Protein AF-A0A502DSA8-F1 (afdb_monomer_lite)

pLDDT: mean 91.56, std 7.79, range [57.94, 98.31]

InterPro domains:
  IPR003870 Domain of unknown function DUF222 [PF02720] (37-100)

Structure (mmCIF, N/CA/C/O backbone):
data_AF-A0A502DSA8-F1
#
_entry.id   AF-A0A502DSA8-F1
#
loop_
_atom_site.group_PDB
_atom_site.id
_atom_site.type_symbol
_atom_site.label_atom_id
_atom_site.label_alt_id
_atom_site.label_comp_id
_atom_site.label_asym_id
_atom_site.label_entity_id
_atom_site.label_seq_id
_atom_site.pdbx_PDB_ins_code
_atom_site.Cartn_x
_atom_site.Cartn_y
_atom_site.Cartn_z
_atom_site.occupancy
_atom_site.B_iso_or_equiv
_atom_site.auth_seq_id
_atom_site.auth_comp_id
_atom_site.auth_asym_id
_atom_site.auth_atom_id
_atom_site.pdbx_PDB_model_num
ATOM 1 N N . MET A 1 1 ? 0.201 -19.170 -3.352 1.00 57.94 1 MET A N 1
ATOM 2 C CA . MET A 1 1 ? -1.107 -18.479 -3.248 1.00 57.94 1 MET A CA 1
ATOM 3 C C . MET A 1 1 ? -1.656 -18.350 -4.657 1.00 57.94 1 MET A C 1
ATOM 5 O O . MET A 1 1 ? -0.894 -17.903 -5.502 1.00 57.94 1 MET A O 1
ATOM 9 N N . SER A 1 2 ? -2.891 -18.783 -4.939 1.00 78.62 2 SER A N 1
ATOM 10 C CA . SER A 1 2 ? -3.471 -18.581 -6.279 1.00 78.62 2 SER A CA 1
ATOM 11 C C . SER A 1 2 ? -3.614 -17.081 -6.553 1.00 78.62 2 SER A C 1
ATOM 13 O O . SER A 1 2 ? -4.051 -16.351 -5.657 1.00 78.62 2 SER A O 1
ATOM 15 N N . SER A 1 3 ? -3.231 -16.627 -7.749 1.00 81.81 3 SER A N 1
ATOM 16 C CA . SER A 1 3 ? -3.332 -15.224 -8.178 1.00 81.81 3 SER A CA 1
ATOM 17 C C . SER A 1 3 ? -4.743 -14.665 -7.974 1.00 81.81 3 SER A C 1
ATOM 19 O O . SER A 1 3 ? -4.893 -13.534 -7.519 1.00 81.81 3 SER A O 1
ATOM 21 N N . ASP A 1 4 ? -5.767 -15.497 -8.170 1.00 89.94 4 ASP A N 1
ATOM 22 C CA . ASP A 1 4 ? -7.175 -15.120 -8.011 1.00 89.94 4 ASP A CA 1
ATOM 23 C C . ASP A 1 4 ? -7.514 -14.719 -6.573 1.00 89.94 4 ASP A C 1
ATOM 25 O O . ASP A 1 4 ? -8.238 -13.753 -6.343 1.00 89.94 4 ASP A O 1
ATOM 29 N N . ARG A 1 5 ? -6.930 -15.404 -5.579 1.00 93.88 5 ARG A N 1
ATOM 30 C CA . ARG A 1 5 ? -7.145 -15.075 -4.162 1.00 93.88 5 ARG A CA 1
ATOM 31 C C . ARG A 1 5 ? -6.536 -13.720 -3.804 1.00 93.88 5 ARG A C 1
ATOM 33 O O . ARG A 1 5 ? -7.105 -13.004 -2.985 1.00 93.88 5 ARG A O 1
ATOM 40 N N . VAL A 1 6 ? -5.383 -13.377 -4.385 1.00 89.50 6 VAL A N 1
ATOM 41 C CA . VAL A 1 6 ? -4.735 -12.076 -4.150 1.00 89.50 6 VAL A CA 1
ATOM 42 C C . VAL A 1 6 ? -5.580 -10.959 -4.757 1.00 89.50 6 VAL A C 1
ATOM 44 O O . VAL A 1 6 ? -5.888 -9.995 -4.061 1.00 89.50 6 VAL A O 1
ATOM 47 N N . THR A 1 7 ? -6.019 -11.114 -6.007 1.00 92.50 7 THR A N 1
ATOM 48 C CA . THR A 1 7 ? -6.873 -10.125 -6.680 1.00 92.50 7 THR A CA 1
ATOM 49 C C . THR A 1 7 ? -8.208 -9.936 -5.960 1.00 92.50 7 THR A C 1
ATOM 51 O O . THR A 1 7 ? -8.616 -8.800 -5.732 1.00 92.50 7 THR A O 1
ATOM 54 N N . ALA A 1 8 ? -8.858 -11.022 -5.527 1.00 95.6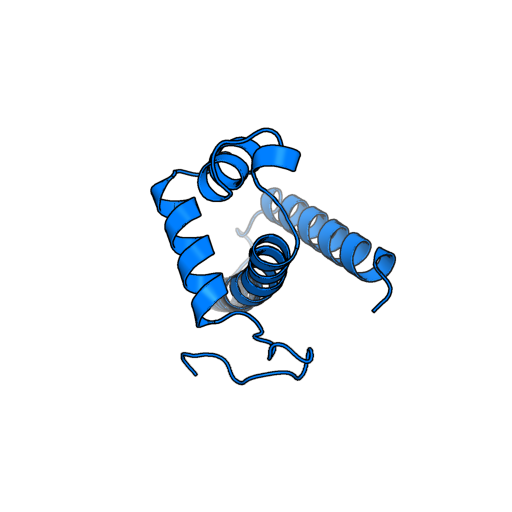9 8 ALA A N 1
ATOM 55 C CA . ALA A 1 8 ? -10.104 -10.946 -4.766 1.00 95.69 8 ALA A CA 1
ATOM 56 C C . ALA A 1 8 ? -9.929 -10.213 -3.424 1.00 95.69 8 ALA A C 1
ATOM 58 O O . ALA A 1 8 ? -10.763 -9.386 -3.062 1.00 95.69 8 ALA A O 1
ATOM 59 N N . ALA A 1 9 ? -8.829 -10.463 -2.705 1.00 94.25 9 ALA A N 1
ATOM 60 C CA . ALA A 1 9 ? -8.540 -9.768 -1.451 1.00 94.25 9 ALA A CA 1
ATOM 61 C C . ALA A 1 9 ? -8.305 -8.261 -1.657 1.00 94.25 9 ALA A C 1
ATOM 63 O O . ALA A 1 9 ? -8.788 -7.455 -0.865 1.00 94.25 9 ALA A O 1
ATOM 64 N N . VAL A 1 10 ? -7.608 -7.870 -2.731 1.00 93.25 10 VAL A N 1
ATOM 65 C CA . VAL A 1 10 ? -7.426 -6.451 -3.087 1.00 93.25 10 VAL A CA 1
ATOM 66 C C . VAL A 1 10 ? -8.763 -5.803 -3.451 1.00 93.25 10 VAL A C 1
ATOM 68 O O . VAL A 1 10 ? -9.040 -4.697 -2.998 1.00 93.25 10 VAL A O 1
ATOM 71 N N . ALA A 1 11 ? -9.616 -6.489 -4.215 1.00 96.06 11 ALA A N 1
ATOM 72 C CA . ALA A 1 11 ? -10.940 -5.977 -4.563 1.00 96.06 11 ALA A CA 1
ATOM 73 C C . ALA A 1 11 ? -11.821 -5.762 -3.319 1.00 96.06 11 ALA A C 1
ATOM 75 O O . ALA A 1 11 ? -12.438 -4.708 -3.185 1.00 96.06 11 ALA A O 1
ATOM 76 N N . ALA A 1 12 ? -11.824 -6.716 -2.383 1.00 96.38 12 ALA A N 1
ATOM 77 C CA . ALA A 1 12 ? -12.544 -6.587 -1.117 1.00 96.38 12 ALA A CA 1
ATOM 78 C C . ALA A 1 12 ? -12.026 -5.410 -0.274 1.00 96.38 12 ALA A C 1
ATOM 80 O O . ALA A 1 12 ? -12.818 -4.665 0.293 1.00 96.38 12 ALA A O 1
ATOM 81 N N . TYR A 1 13 ? -10.705 -5.205 -0.237 1.00 94.69 13 TYR A N 1
ATOM 82 C CA . TYR A 1 13 ? -10.100 -4.060 0.442 1.00 94.69 13 TYR A CA 1
ATOM 83 C C . TYR A 1 13 ? -10.559 -2.719 -0.150 1.00 94.69 13 TYR A C 1
ATOM 85 O O . TYR A 1 13 ? -10.953 -1.822 0.589 1.00 94.69 13 TYR A O 1
ATOM 93 N N . VAL A 1 14 ? -10.549 -2.592 -1.481 1.00 95.81 14 VAL A N 1
ATOM 94 C CA . VAL A 1 14 ? -11.012 -1.378 -2.176 1.00 95.81 14 VAL A CA 1
ATOM 95 C C . VAL A 1 14 ? -12.495 -1.118 -1.908 1.00 95.81 14 VAL A C 1
ATOM 97 O O . VAL A 1 14 ? -12.869 0.025 -1.661 1.00 95.81 14 VAL A O 1
ATOM 100 N N . ALA A 1 15 ? -13.328 -2.162 -1.916 1.00 97.62 15 ALA A N 1
ATOM 101 C CA . ALA A 1 15 ? -14.752 -2.039 -1.618 1.00 97.62 15 ALA A CA 1
ATOM 102 C C . ALA A 1 15 ? -15.000 -1.559 -0.179 1.00 97.62 15 ALA A C 1
ATOM 104 O O . ALA A 1 15 ? -15.752 -0.611 0.016 1.00 97.62 15 ALA A O 1
ATOM 105 N N . ALA A 1 16 ? -14.315 -2.145 0.808 1.00 96.25 16 ALA A N 1
ATOM 106 C CA . ALA A 1 16 ? -14.431 -1.729 2.205 1.00 96.25 16 ALA A CA 1
ATOM 107 C C . ALA A 1 16 ? -13.953 -0.282 2.424 1.00 96.25 16 ALA A C 1
ATOM 109 O O . ALA A 1 16 ? -14.572 0.470 3.168 1.00 96.25 16 ALA A O 1
ATOM 110 N N . ALA A 1 17 ? -12.874 0.138 1.753 1.00 95.25 17 ALA A N 1
ATOM 111 C CA . ALA A 1 17 ? -12.403 1.521 1.822 1.00 95.25 17 ALA A CA 1
ATOM 112 C C . ALA A 1 17 ? -13.415 2.514 1.222 1.00 95.25 17 ALA A C 1
ATOM 114 O O . ALA A 1 17 ? -13.588 3.604 1.762 1.00 95.25 17 ALA A O 1
ATOM 115 N N . ALA A 1 18 ? -14.086 2.139 0.128 1.00 97.38 18 ALA A N 1
ATOM 116 C CA . ALA A 1 18 ? -15.146 2.947 -0.467 1.00 97.38 18 ALA A CA 1
ATOM 117 C C . ALA A 1 18 ? -16.380 3.032 0.444 1.00 97.38 18 ALA A C 1
ATOM 119 O O . ALA A 1 18 ? -16.927 4.113 0.609 1.00 97.38 18 ALA A O 1
ATOM 120 N N . GLU A 1 19 ? -16.782 1.925 1.073 1.00 96.75 19 GLU A N 1
ATOM 121 C CA . GLU A 1 19 ? -17.872 1.913 2.056 1.00 96.75 19 GLU A CA 1
ATOM 122 C C . GLU A 1 19 ? -17.566 2.840 3.240 1.00 96.75 19 GLU A C 1
ATOM 124 O O . GLU A 1 19 ? -18.376 3.702 3.565 1.00 96.75 19 GLU A O 1
ATOM 129 N N . LEU A 1 20 ? -16.371 2.731 3.831 1.00 94.81 20 LEU A N 1
ATOM 130 C CA . LEU A 1 20 ? -15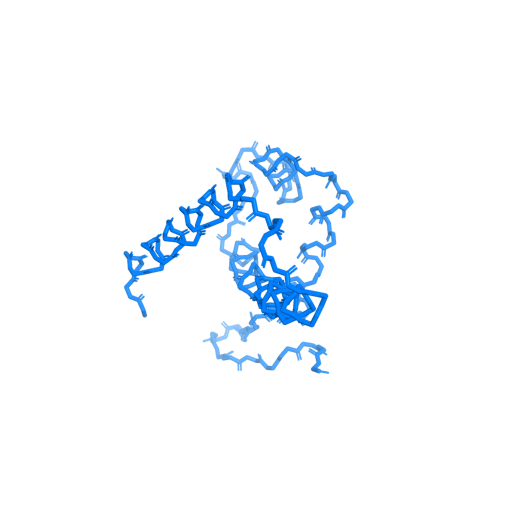.947 3.585 4.946 1.00 94.81 20 LEU A CA 1
ATOM 131 C C . LEU A 1 20 ? -15.951 5.081 4.599 1.00 94.81 20 LEU A C 1
ATOM 133 O O . LEU A 1 20 ? -16.187 5.897 5.484 1.00 94.81 20 LEU A O 1
ATOM 137 N N . ALA A 1 21 ? -15.699 5.448 3.339 1.00 94.81 21 ALA A N 1
ATOM 138 C CA . ALA A 1 21 ? -15.701 6.843 2.899 1.00 94.81 21 ALA A CA 1
ATOM 139 C C . ALA A 1 21 ? -17.105 7.481 2.881 1.00 94.81 21 ALA A C 1
ATOM 141 O O . ALA A 1 21 ? -17.206 8.705 2.927 1.00 94.81 21 ALA A O 1
ATOM 142 N N . GLU A 1 22 ? -18.165 6.670 2.832 1.00 96.50 22 GLU A N 1
ATOM 143 C CA . GLU A 1 22 ? -19.564 7.123 2.814 1.00 96.50 22 GLU A CA 1
ATOM 144 C C . GLU A 1 22 ? -20.218 7.112 4.210 1.00 96.50 22 GLU A C 1
ATOM 146 O O . GLU A 1 22 ? -21.345 7.583 4.376 1.00 96.50 22 GLU A O 1
ATOM 151 N N . LEU A 1 23 ? -19.539 6.562 5.223 1.00 94.81 23 LEU A N 1
ATOM 152 C CA . LEU A 1 23 ? -20.062 6.442 6.584 1.00 94.81 23 LEU A CA 1
ATOM 153 C C . LEU A 1 23 ? -19.708 7.664 7.440 1.00 94.81 23 LEU A C 1
ATOM 155 O O . LEU A 1 23 ? -18.595 8.186 7.395 1.00 94.81 23 LEU A O 1
ATOM 159 N N . ASP A 1 24 ? -20.657 8.090 8.275 1.00 93.00 24 ASP A N 1
ATOM 160 C CA . ASP A 1 24 ? -20.446 9.151 9.258 1.00 93.00 24 ASP A CA 1
ATOM 161 C C . ASP A 1 24 ? -19.904 8.598 10.584 1.00 93.00 24 ASP A C 1
ATOM 163 O O . ASP A 1 24 ? -20.233 7.488 11.008 1.00 93.00 24 ASP A O 1
ATOM 167 N N . CYS A 1 25 ? -19.087 9.403 11.263 1.00 93.31 25 CYS A N 1
ATOM 168 C CA . CYS A 1 25 ? -18.482 9.049 12.545 1.00 93.31 25 CYS A CA 1
ATOM 169 C C . CYS A 1 25 ? -19.153 9.736 13.752 1.00 93.31 25 CYS A C 1
ATOM 171 O O . CYS A 1 25 ? -18.648 9.640 14.869 1.00 93.31 25 CYS A O 1
ATOM 173 N N . GLY A 1 26 ? -20.280 10.430 13.563 1.00 94.12 26 GLY A N 1
ATOM 174 C CA . GLY A 1 26 ? -20.918 11.270 14.579 1.00 94.12 26 GLY A CA 1
ATOM 175 C C . GLY A 1 26 ? -21.494 10.521 15.784 1.00 94.12 26 GLY A C 1
ATOM 176 O O . GLY A 1 26 ? -21.750 11.139 16.815 1.00 94.12 26 GLY A O 1
ATOM 177 N N . ALA A 1 27 ? -21.677 9.202 15.685 1.00 94.88 27 ALA A N 1
ATOM 178 C CA . ALA A 1 27 ? -22.150 8.365 16.789 1.00 94.88 27 ALA A CA 1
ATOM 179 C C . ALA A 1 27 ? -21.026 7.861 17.716 1.00 94.88 27 ALA A C 1
ATOM 181 O O . ALA A 1 27 ? -21.329 7.309 18.772 1.00 94.88 27 ALA A O 1
ATOM 182 N N . PHE A 1 28 ? -19.753 8.032 17.341 1.00 97.12 28 PHE A N 1
ATOM 183 C CA . PHE A 1 28 ? -18.626 7.517 18.117 1.00 97.12 28 PHE A CA 1
ATOM 184 C C . PHE A 1 28 ? -18.190 8.477 19.225 1.00 97.12 28 PHE A C 1
ATOM 186 O O . PHE A 1 28 ? -18.115 9.696 19.061 1.00 97.12 28 PHE A O 1
ATOM 193 N N . THR A 1 29 ? -17.822 7.903 20.363 1.00 98.25 29 THR A N 1
ATOM 194 C CA . THR A 1 29 ? -17.090 8.587 21.429 1.00 98.25 29 THR A CA 1
ATOM 195 C C . THR A 1 29 ? -15.639 8.852 21.022 1.00 98.25 29 THR A C 1
ATOM 197 O O . THR A 1 29 ? -15.079 8.195 20.148 1.00 98.25 29 THR A O 1
ATOM 200 N N . HIS A 1 30 ? -14.969 9.778 21.713 1.00 98.19 30 HIS A N 1
ATOM 201 C CA . HIS A 1 30 ? -13.550 10.064 21.468 1.00 98.19 30 HIS A CA 1
ATOM 202 C C . HIS A 1 30 ? -12.645 8.827 21.618 1.00 98.19 30 HIS A C 1
ATOM 204 O O . HIS A 1 30 ? -11.688 8.687 20.862 1.00 98.19 30 HIS A O 1
ATOM 210 N N . SER A 1 31 ? -12.934 7.929 22.566 1.00 98.19 31 SER A N 1
ATOM 211 C CA . SER A 1 31 ? -12.184 6.677 22.727 1.00 98.19 31 SER A CA 1
ATOM 212 C C . SER A 1 31 ? -12.386 5.735 21.545 1.00 98.19 31 SER A C 1
ATOM 214 O O . SER A 1 31 ? -11.408 5.215 21.020 1.00 98.19 31 SER A O 1
ATOM 216 N N . GLU A 1 32 ? -13.622 5.576 21.072 1.00 97.75 32 GLU A N 1
ATOM 217 C CA . GLU A 1 32 ? -13.908 4.728 19.909 1.00 97.75 32 GLU A CA 1
ATOM 218 C C . GLU A 1 32 ? -13.278 5.305 18.635 1.00 97.75 32 GLU A C 1
ATOM 220 O O . GLU A 1 32 ? -12.729 4.560 17.830 1.00 97.75 32 GLU A O 1
ATOM 225 N N . LEU A 1 33 ? -13.252 6.634 18.475 1.00 97.56 33 LEU A N 1
ATOM 226 C CA . LEU A 1 33 ? -12.540 7.283 17.369 1.00 97.56 33 LEU A CA 1
ATOM 227 C C . LEU A 1 33 ? -11.034 6.977 17.388 1.00 97.56 33 LEU A C 1
ATOM 229 O O . LEU A 1 33 ? -10.440 6.741 16.337 1.00 97.56 33 LEU A O 1
ATOM 233 N N . LEU A 1 34 ? -10.407 6.957 18.568 1.00 98.31 34 LEU A N 1
ATOM 234 C CA . LEU A 1 34 ? -8.995 6.587 18.698 1.00 98.31 34 LEU A CA 1
ATOM 235 C C . LEU A 1 34 ? -8.758 5.107 18.372 1.00 98.31 34 LEU A C 1
ATOM 237 O O . LEU A 1 34 ? -7.758 4.780 17.732 1.00 98.31 34 LEU A O 1
ATOM 241 N N . GLU A 1 35 ? -9.672 4.217 18.759 1.00 97.69 35 GLU A N 1
ATOM 242 C CA . GLU A 1 35 ? -9.609 2.797 18.396 1.00 97.69 35 GLU A CA 1
ATOM 243 C C . GLU A 1 35 ? -9.754 2.589 16.882 1.00 97.69 35 GLU A C 1
ATOM 245 O O . GLU A 1 35 ? -8.968 1.849 16.283 1.00 97.69 35 GLU A O 1
ATOM 250 N N . LEU A 1 36 ? -10.692 3.297 16.242 1.00 95.88 36 LEU A N 1
ATOM 251 C CA . LEU A 1 36 ? -10.869 3.285 14.789 1.00 95.88 36 LEU A CA 1
ATOM 252 C C . LEU A 1 36 ? -9.612 3.778 14.064 1.00 95.88 36 LEU A C 1
ATOM 254 O O . LEU A 1 36 ? -9.147 3.123 13.129 1.00 95.88 36 LEU A O 1
ATOM 258 N N . LEU A 1 37 ? -9.014 4.885 14.516 1.00 96.50 37 LEU A N 1
ATOM 259 C CA . LEU A 1 37 ? -7.750 5.383 13.968 1.00 96.50 37 LEU A CA 1
ATOM 260 C C . LEU A 1 37 ?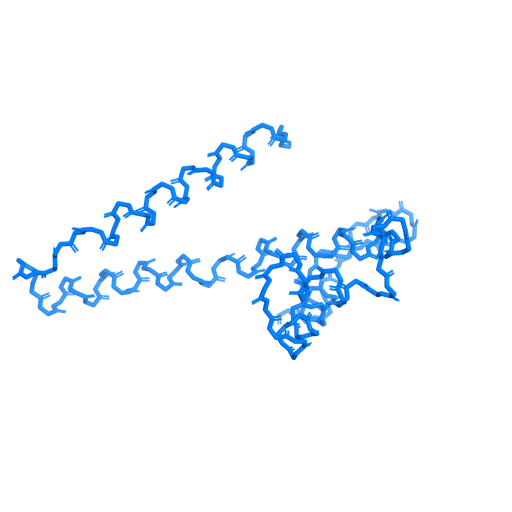 -6.622 4.359 14.125 1.00 96.50 37 LEU A C 1
ATOM 262 O O . LEU A 1 37 ? -5.889 4.112 13.171 1.00 96.50 37 LEU A O 1
ATOM 266 N N . GLY A 1 38 ? -6.510 3.712 15.287 1.00 97.44 38 GLY A N 1
ATOM 267 C CA . GLY A 1 38 ? -5.522 2.655 15.509 1.00 97.44 38 GLY A CA 1
ATOM 268 C C . GLY A 1 38 ? -5.689 1.474 14.548 1.00 97.44 38 GLY A C 1
ATOM 269 O O . GLY A 1 38 ? -4.703 0.963 14.010 1.00 97.44 38 GLY A O 1
ATOM 270 N N . ALA A 1 39 ? -6.931 1.063 14.281 1.00 95.25 39 ALA A N 1
ATOM 271 C CA . ALA A 1 39 ? -7.227 0.003 13.322 1.00 95.25 39 ALA A CA 1
ATOM 272 C C . ALA A 1 39 ? -6.867 0.405 11.879 1.00 95.25 39 ALA A C 1
ATOM 274 O O . ALA A 1 39 ? -6.261 -0.389 11.151 1.00 95.25 39 ALA A O 1
ATOM 275 N N . LEU A 1 40 ? -7.184 1.638 11.473 1.00 94.62 40 LEU A N 1
ATOM 276 C CA . LEU A 1 40 ? -6.827 2.169 10.155 1.00 94.62 40 LEU A CA 1
ATOM 277 C C . LEU A 1 40 ? -5.307 2.305 9.983 1.00 94.62 40 LEU A C 1
ATOM 279 O O . LEU A 1 40 ? -4.777 1.934 8.936 1.00 94.62 40 LEU A O 1
ATOM 283 N N . GLU A 1 41 ? -4.583 2.745 11.012 1.00 96.94 41 GLU A N 1
ATOM 284 C CA . GLU A 1 41 ? -3.116 2.814 10.995 1.00 96.94 41 GLU A CA 1
ATOM 285 C C . GLU A 1 41 ? -2.479 1.426 10.890 1.00 96.94 41 GLU A C 1
ATOM 287 O O . GLU A 1 41 ? -1.567 1.213 10.090 1.00 96.94 41 GLU A O 1
ATOM 292 N N . ALA A 1 42 ? -3.003 0.432 11.614 1.00 94.25 42 ALA A N 1
ATOM 293 C CA . ALA A 1 42 ? -2.520 -0.943 11.502 1.00 94.25 42 ALA A CA 1
ATOM 294 C C . ALA A 1 42 ? -2.634 -1.476 10.062 1.00 94.25 42 ALA A C 1
ATOM 296 O O . ALA A 1 42 ? -1.755 -2.203 9.588 1.00 94.25 42 ALA A O 1
ATOM 297 N N . VAL A 1 43 ? -3.693 -1.098 9.341 1.00 93.06 43 VAL A N 1
ATOM 298 C CA . VAL A 1 43 ? -3.849 -1.380 7.909 1.00 93.06 43 VAL A CA 1
ATOM 299 C C . VAL A 1 43 ? -2.835 -0.583 7.082 1.00 93.06 43 VAL A C 1
ATOM 301 O O . VAL A 1 43 ? -2.114 -1.174 6.269 1.00 93.06 43 VAL A O 1
ATOM 304 N N . ALA A 1 44 ? -2.740 0.728 7.311 1.00 92.94 44 ALA A N 1
ATOM 305 C CA . ALA A 1 44 ? -1.855 1.629 6.581 1.00 92.94 44 ALA A CA 1
ATOM 306 C C . ALA A 1 44 ? -0.379 1.219 6.690 1.00 92.94 44 ALA A C 1
ATOM 308 O O . ALA A 1 44 ? 0.339 1.281 5.699 1.00 92.94 44 ALA A O 1
ATOM 309 N N . TRP A 1 45 ? 0.075 0.714 7.840 1.00 93.75 45 TRP A N 1
ATOM 310 C CA . TRP A 1 45 ? 1.455 0.248 8.031 1.00 93.75 45 TRP A CA 1
ATOM 311 C C . TRP A 1 45 ? 1.760 -1.073 7.323 1.00 93.75 45 TRP A C 1
ATOM 313 O O . TRP A 1 45 ? 2.902 -1.336 6.944 1.00 93.75 45 TRP A O 1
ATOM 323 N N . ARG A 1 46 ? 0.751 -1.923 7.107 1.00 89.81 46 ARG A N 1
ATOM 324 C CA . ARG A 1 46 ? 0.926 -3.223 6.437 1.00 89.81 46 ARG A CA 1
ATOM 325 C C . ARG A 1 46 ? 0.934 -3.100 4.917 1.00 89.81 46 ARG A C 1
ATOM 327 O O . ARG A 1 46 ? 1.540 -3.940 4.245 1.00 89.81 46 ARG A O 1
ATOM 334 N N . LEU A 1 47 ? 0.266 -2.085 4.371 1.00 90.56 47 LEU A N 1
ATOM 335 C CA . LEU A 1 47 ? 0.118 -1.907 2.929 1.00 90.56 47 LEU A CA 1
ATOM 336 C C . LEU A 1 47 ? 1.464 -1.663 2.206 1.00 90.56 47 LEU A C 1
ATOM 338 O O . LEU A 1 47 ? 1.718 -2.377 1.232 1.00 90.56 47 LEU A O 1
ATOM 342 N N . PRO A 1 48 ? 2.385 -0.801 2.696 1.00 90.19 48 PRO A N 1
ATOM 343 C CA . PRO A 1 48 ? 3.708 -0.619 2.099 1.00 90.19 48 PRO A CA 1
ATOM 344 C C . PRO A 1 48 ? 4.493 -1.921 1.965 1.00 90.19 48 PRO A C 1
ATOM 346 O O . PRO A 1 48 ? 5.077 -2.176 0.918 1.00 90.19 48 PRO A O 1
ATOM 349 N N . ALA A 1 49 ? 4.436 -2.806 2.966 1.00 88.44 49 ALA A N 1
ATOM 350 C CA . ALA A 1 49 ? 5.122 -4.092 2.894 1.00 88.44 49 ALA A CA 1
ATOM 351 C C . ALA A 1 49 ? 4.600 -4.963 1.737 1.00 88.44 49 ALA A C 1
ATOM 353 O O . ALA A 1 49 ? 5.379 -5.674 1.105 1.00 88.44 49 ALA A O 1
ATOM 354 N N . LEU A 1 50 ? 3.297 -4.924 1.428 1.00 88.69 50 LEU A N 1
ATOM 355 C CA . LEU A 1 50 ? 2.743 -5.593 0.246 1.00 88.69 50 LEU A CA 1
ATOM 356 C C . LEU A 1 50 ? 3.200 -4.908 -1.049 1.00 88.69 50 LEU A C 1
ATOM 358 O O . LEU A 1 50 ? 3.641 -5.598 -1.972 1.00 88.69 50 LEU A O 1
ATOM 362 N N . GLU A 1 51 ? 3.136 -3.576 -1.104 1.00 91.62 51 GLU A N 1
ATOM 363 C CA . GLU A 1 51 ? 3.588 -2.792 -2.258 1.00 91.62 51 GLU A CA 1
ATOM 364 C C . GLU A 1 51 ? 5.056 -3.067 -2.588 1.00 91.62 51 GLU A C 1
ATOM 366 O O . GLU A 1 51 ? 5.390 -3.317 -3.746 1.00 91.62 51 GLU A O 1
ATOM 371 N N . HIS A 1 52 ? 5.931 -3.115 -1.581 1.00 92.31 52 HIS A N 1
ATOM 372 C CA . HIS A 1 52 ? 7.349 -3.419 -1.753 1.00 92.31 52 HIS A CA 1
ATOM 373 C C . HIS A 1 52 ? 7.563 -4.792 -2.391 1.00 92.31 52 HIS A C 1
ATOM 375 O O . HIS A 1 52 ? 8.414 -4.912 -3.265 1.00 92.31 52 HIS A O 1
ATOM 381 N N . ARG A 1 53 ? 6.766 -5.821 -2.052 1.00 89.50 53 ARG A N 1
ATOM 382 C CA . ARG A 1 53 ? 6.857 -7.136 -2.727 1.00 89.50 53 ARG A CA 1
ATOM 383 C C . ARG A 1 53 ? 6.495 -7.045 -4.207 1.00 89.50 53 ARG A C 1
ATOM 385 O O . ARG A 1 53 ? 7.180 -7.644 -5.036 1.00 89.50 53 ARG A O 1
ATOM 392 N N . ILE A 1 54 ? 5.431 -6.310 -4.532 1.00 92.69 54 ILE A N 1
ATOM 393 C CA . ILE A 1 54 ? 4.952 -6.125 -5.910 1.00 92.69 54 ILE A CA 1
ATOM 394 C C . ILE A 1 54 ? 5.993 -5.345 -6.721 1.00 92.69 54 ILE A C 1
ATOM 396 O O . ILE A 1 54 ? 6.398 -5.783 -7.798 1.00 92.69 54 ILE A O 1
ATOM 400 N N . ILE A 1 55 ? 6.478 -4.227 -6.182 1.00 94.56 55 ILE A N 1
ATOM 401 C CA . ILE A 1 55 ? 7.465 -3.361 -6.832 1.00 94.56 55 ILE A CA 1
ATOM 402 C C . ILE A 1 55 ? 8.815 -4.072 -6.966 1.00 94.56 55 ILE A C 1
ATOM 404 O O . ILE A 1 55 ? 9.405 -4.018 -8.041 1.00 94.56 55 ILE A O 1
ATOM 408 N N . ALA A 1 56 ? 9.285 -4.792 -5.943 1.00 92.12 56 ALA A N 1
ATOM 409 C CA . ALA A 1 56 ? 10.530 -5.557 -6.019 1.00 92.12 56 ALA A CA 1
ATOM 410 C C . ALA A 1 56 ? 10.455 -6.642 -7.102 1.00 92.12 56 ALA A C 1
ATOM 412 O O . ALA A 1 56 ? 11.421 -6.862 -7.831 1.00 92.12 56 ALA A O 1
ATOM 413 N N . ARG A 1 57 ? 9.296 -7.296 -7.259 1.00 91.31 57 ARG A N 1
ATOM 414 C CA . ARG A 1 57 ? 9.071 -8.243 -8.356 1.00 91.31 57 ARG A CA 1
ATOM 415 C C . ARG A 1 57 ? 9.096 -7.548 -9.720 1.00 91.31 57 ARG A C 1
ATOM 417 O O . ARG A 1 57 ? 9.794 -8.019 -10.611 1.00 91.31 57 ARG A O 1
ATOM 424 N N . LEU A 1 58 ? 8.417 -6.407 -9.865 1.00 93.44 58 LEU A N 1
ATOM 425 C CA . LEU A 1 58 ? 8.475 -5.596 -11.089 1.00 93.44 58 LEU A CA 1
ATOM 426 C C . LEU A 1 58 ? 9.910 -5.164 -11.422 1.00 93.44 58 LEU A C 1
ATOM 428 O O . LEU A 1 58 ? 10.311 -5.246 -12.575 1.00 93.44 58 LEU A O 1
ATOM 432 N N . GLN A 1 59 ? 10.702 -4.753 -10.429 1.00 91.62 59 GLN A N 1
ATOM 433 C CA . GLN A 1 59 ? 12.107 -4.375 -10.615 1.00 91.62 59 GLN A CA 1
ATOM 434 C C . GLN A 1 59 ? 12.987 -5.533 -11.099 1.00 91.62 59 GLN A C 1
ATOM 436 O O . GLN A 1 59 ? 13.956 -5.285 -11.812 1.00 91.62 59 GLN A O 1
ATOM 441 N N . ARG A 1 60 ? 12.672 -6.775 -10.708 1.00 89.56 60 ARG A N 1
ATOM 442 C CA . ARG A 1 60 ? 13.415 -7.971 -11.132 1.00 89.56 60 ARG A CA 1
ATOM 443 C C . ARG A 1 60 ? 12.998 -8.480 -12.506 1.00 89.56 60 ARG A C 1
ATOM 445 O O . ARG A 1 60 ? 13.852 -8.911 -13.270 1.00 89.56 60 ARG A O 1
ATOM 452 N N . GLU A 1 61 ? 11.699 -8.489 -12.783 1.00 91.12 61 GLU A N 1
ATOM 453 C CA . GLU A 1 61 ? 11.134 -9.232 -13.916 1.00 91.12 61 GLU A CA 1
ATOM 454 C C . GLU A 1 61 ? 10.757 -8.335 -15.101 1.00 91.12 61 GLU A C 1
ATOM 456 O O . GLU A 1 61 ? 10.726 -8.810 -16.233 1.00 91.12 61 GLU A O 1
ATOM 461 N N . ALA A 1 62 ? 10.462 -7.049 -14.878 1.00 93.00 62 ALA A N 1
ATOM 462 C CA . ALA A 1 62 ? 9.941 -6.180 -15.926 1.00 93.00 62 ALA A CA 1
ATOM 463 C C . ALA A 1 62 ? 11.022 -5.300 -16.568 1.00 93.00 62 ALA A C 1
ATOM 465 O O . ALA A 1 62 ? 11.809 -4.636 -15.892 1.00 93.00 62 ALA A O 1
ATOM 466 N N . SER A 1 63 ? 10.982 -5.193 -17.897 1.00 93.06 63 SER A N 1
ATOM 467 C CA . SER A 1 63 ? 11.711 -4.161 -18.636 1.00 93.06 63 SER A CA 1
ATOM 468 C C . SER A 1 63 ? 10.838 -2.925 -18.822 1.00 93.06 63 SER A C 1
ATOM 470 O O . SER A 1 63 ? 9.747 -3.000 -19.388 1.00 93.06 63 SER A O 1
ATOM 472 N N . ALA A 1 64 ? 11.336 -1.755 -18.416 1.00 92.69 64 ALA A N 1
ATOM 473 C CA . ALA A 1 64 ? 10.626 -0.493 -18.627 1.00 92.69 64 ALA A CA 1
ATOM 474 C C . ALA A 1 64 ? 10.317 -0.236 -20.114 1.00 92.69 64 ALA A C 1
ATOM 476 O O . ALA A 1 64 ? 9.235 0.252 -20.433 1.00 92.69 64 ALA A O 1
ATOM 477 N N . VAL A 1 65 ? 11.226 -0.632 -21.013 1.00 94.50 65 VAL A N 1
ATOM 478 C CA . VAL A 1 65 ? 11.058 -0.479 -22.466 1.00 94.50 65 VAL A CA 1
ATOM 479 C C . VAL A 1 65 ? 9.903 -1.340 -22.976 1.00 94.50 65 VAL A C 1
ATOM 481 O O . VAL A 1 65 ? 9.079 -0.852 -23.742 1.00 94.50 65 VAL A O 1
ATOM 484 N N . GLN A 1 66 ? 9.784 -2.586 -22.501 1.00 94.44 66 GLN A N 1
ATOM 485 C CA . GLN A 1 66 ? 8.650 -3.461 -22.835 1.00 94.44 66 GLN A CA 1
ATOM 486 C C . GLN A 1 66 ? 7.322 -2.915 -22.294 1.00 94.44 66 GLN A C 1
ATOM 488 O O . GLN A 1 66 ? 6.270 -3.147 -22.880 1.00 94.44 66 GLN A O 1
ATOM 493 N N . LEU A 1 67 ? 7.373 -2.149 -21.202 1.00 94.69 67 LEU A N 1
ATOM 494 C CA . LEU A 1 67 ? 6.229 -1.429 -20.644 1.00 94.69 67 LEU A CA 1
ATOM 495 C C . LEU A 1 67 ? 5.989 -0.054 -21.303 1.00 94.69 67 LEU A C 1
ATOM 497 O O . LEU A 1 67 ? 5.135 0.699 -20.834 1.00 94.69 67 LEU A O 1
ATOM 501 N N . GLY A 1 68 ? 6.721 0.281 -22.372 1.00 94.56 68 GLY A N 1
ATOM 502 C CA . GLY A 1 68 ? 6.543 1.513 -23.144 1.00 94.56 68 GLY A CA 1
ATOM 503 C C . GLY A 1 68 ? 7.092 2.776 -22.475 1.00 94.56 68 GLY A C 1
ATOM 504 O O . GLY A 1 68 ? 6.635 3.874 -22.776 1.00 94.56 68 GLY A O 1
ATOM 505 N N . ALA A 1 69 ? 8.050 2.651 -21.554 1.00 96.12 69 ALA A N 1
ATOM 506 C CA . ALA A 1 69 ? 8.594 3.778 -20.802 1.00 96.12 69 ALA A CA 1
ATOM 507 C C . ALA A 1 69 ? 10.127 3.762 -20.720 1.00 96.12 69 ALA A C 1
ATOM 509 O O . ALA A 1 69 ? 10.784 2.727 -20.780 1.00 96.12 69 ALA A O 1
ATOM 510 N N . LYS A 1 70 ? 10.714 4.941 -20.483 1.00 96.00 70 LYS A N 1
ATOM 511 C CA . LYS A 1 70 ? 12.172 5.101 -20.334 1.00 96.00 70 LYS A CA 1
ATOM 512 C C . LYS A 1 70 ? 12.742 4.563 -19.016 1.00 96.00 70 LYS A C 1
ATOM 514 O O 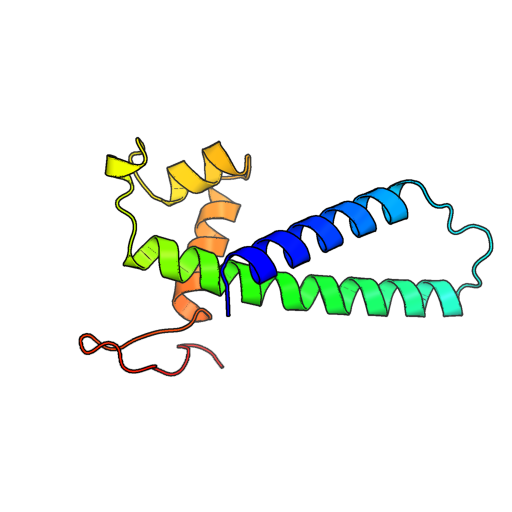. LYS A 1 70 ? 13.949 4.401 -18.890 1.00 96.00 70 LYS A O 1
ATOM 519 N N . SER A 1 71 ? 11.901 4.352 -18.004 1.00 96.75 71 SER A N 1
ATOM 520 C CA . SER A 1 71 ? 12.302 3.812 -16.700 1.00 96.75 71 SER A CA 1
ATOM 521 C C . SER A 1 71 ? 11.088 3.316 -15.915 1.00 96.75 71 SER A C 1
ATOM 523 O O . SER A 1 71 ? 9.977 3.799 -16.127 1.00 96.75 71 SER A O 1
ATOM 525 N N . LEU A 1 72 ? 11.291 2.408 -14.952 1.00 96.19 72 LEU A N 1
ATOM 526 C CA . LEU A 1 72 ? 10.211 1.975 -14.052 1.00 96.19 72 LEU A CA 1
ATOM 527 C C . LEU A 1 72 ? 9.652 3.135 -13.219 1.00 96.19 72 LEU A C 1
ATOM 529 O O . LEU A 1 72 ? 8.454 3.185 -12.966 1.00 96.19 72 LEU A O 1
ATOM 533 N N . LYS A 1 73 ? 10.481 4.127 -12.868 1.00 97.69 73 LYS A N 1
ATOM 534 C CA . LYS A 1 73 ? 10.004 5.372 -12.248 1.00 97.69 73 LYS A CA 1
ATOM 535 C C . LYS A 1 73 ? 8.972 6.076 -13.135 1.00 97.69 73 LYS A C 1
ATOM 537 O O . LYS A 1 73 ? 7.957 6.532 -12.617 1.00 97.69 73 LYS A O 1
ATOM 542 N N . ALA A 1 74 ? 9.220 6.161 -14.445 1.00 97.88 74 ALA A N 1
ATOM 543 C CA . ALA A 1 74 ? 8.271 6.753 -15.386 1.00 97.88 74 ALA A CA 1
ATOM 544 C C . ALA A 1 74 ? 6.994 5.906 -15.512 1.00 97.88 74 ALA A C 1
ATOM 546 O O . ALA A 1 74 ? 5.910 6.478 -15.496 1.00 97.88 74 ALA A O 1
ATOM 547 N N . VAL A 1 75 ? 7.111 4.569 -15.532 1.00 97.38 75 VAL A N 1
ATOM 548 C CA . VAL A 1 75 ? 5.945 3.664 -15.494 1.00 97.38 75 VAL A CA 1
ATOM 549 C C . VAL A 1 75 ? 5.070 3.955 -14.275 1.00 97.38 75 VAL A C 1
ATOM 551 O O . VAL A 1 75 ? 3.875 4.177 -14.432 1.00 97.38 75 VAL A O 1
ATOM 554 N N . LEU A 1 76 ? 5.646 3.973 -13.068 1.00 97.00 76 LEU A N 1
ATOM 555 C CA . LEU A 1 76 ? 4.876 4.170 -11.836 1.00 97.00 76 LEU A CA 1
ATOM 556 C C . LEU A 1 76 ? 4.270 5.574 -11.749 1.00 97.00 76 LEU A C 1
ATOM 558 O O . LEU A 1 76 ? 3.110 5.704 -11.376 1.00 97.00 76 LEU A O 1
ATOM 562 N N . THR A 1 77 ? 5.031 6.606 -12.125 1.00 98.00 77 THR A N 1
ATOM 563 C CA . THR A 1 77 ? 4.545 7.999 -12.164 1.00 98.00 77 THR A CA 1
ATOM 564 C C . THR A 1 77 ? 3.289 8.105 -13.032 1.00 98.00 77 THR A C 1
ATOM 566 O O . THR A 1 77 ? 2.273 8.612 -12.571 1.00 98.00 77 THR A O 1
ATOM 569 N N . GLU A 1 78 ? 3.337 7.570 -14.256 1.00 96.81 78 GLU A N 1
ATOM 570 C CA . GLU A 1 78 ? 2.228 7.653 -15.213 1.00 96.81 78 GLU A CA 1
ATOM 571 C C . GLU A 1 78 ? 1.042 6.771 -14.798 1.00 96.81 78 GLU A C 1
ATOM 573 O O . GLU A 1 78 ? -0.095 7.228 -14.719 1.00 96.81 78 GLU A O 1
ATOM 578 N N . ARG A 1 79 ? 1.301 5.494 -14.486 1.00 95.62 79 ARG A N 1
ATOM 579 C CA . ARG A 1 79 ? 0.242 4.511 -14.209 1.00 95.62 79 ARG A CA 1
ATOM 580 C C . ARG A 1 79 ? 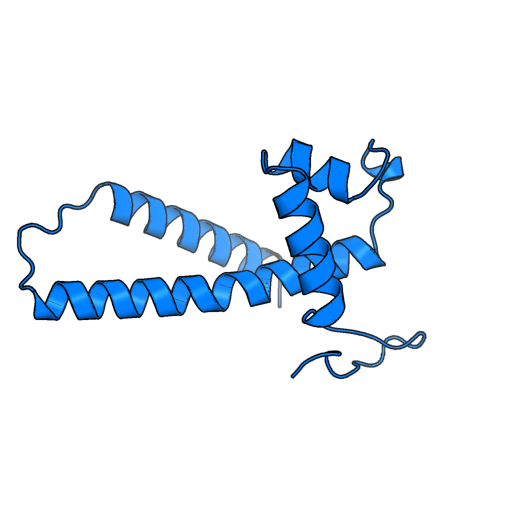-0.478 4.770 -12.891 1.00 95.62 79 ARG A C 1
ATOM 582 O O . ARG A 1 79 ? -1.681 4.549 -12.821 1.00 95.62 79 ARG A O 1
ATOM 589 N N . LEU A 1 80 ? 0.248 5.205 -11.861 1.00 95.12 80 LEU A N 1
ATOM 590 C CA . LEU A 1 80 ? -0.310 5.438 -10.525 1.00 95.12 80 LEU A CA 1
ATOM 591 C C . LEU A 1 80 ? -0.668 6.909 -10.283 1.00 95.12 80 LEU A C 1
ATOM 593 O O . LEU A 1 80 ? -1.231 7.221 -9.240 1.00 95.12 80 LEU A O 1
ATOM 597 N N . ARG A 1 81 ? -0.342 7.810 -11.223 1.00 97.31 81 ARG A N 1
ATOM 598 C CA . ARG A 1 81 ? -0.547 9.265 -11.104 1.00 97.31 81 ARG A CA 1
ATOM 599 C C . ARG A 1 81 ? 0.071 9.862 -9.836 1.00 97.31 81 ARG A C 1
ATOM 601 O O . ARG A 1 81 ? -0.488 10.758 -9.210 1.00 97.31 81 ARG A O 1
ATOM 608 N N . ILE A 1 82 ? 1.246 9.363 -9.465 1.00 97.06 82 ILE A N 1
ATOM 609 C CA . ILE A 1 82 ? 2.019 9.844 -8.315 1.00 97.06 82 ILE A CA 1
ATOM 610 C C . ILE A 1 82 ? 3.179 10.718 -8.776 1.00 97.06 82 ILE A C 1
ATOM 612 O O . ILE A 1 82 ? 3.633 10.628 -9.913 1.00 97.06 82 ILE A O 1
ATOM 616 N N . SER A 1 83 ? 3.711 11.549 -7.879 1.00 98.06 83 SER A N 1
ATOM 617 C CA . SER A 1 83 ? 4.895 12.347 -8.202 1.00 98.06 83 SER A CA 1
ATOM 618 C C . SER A 1 83 ? 6.109 11.459 -8.502 1.00 98.06 83 SER A C 1
ATOM 620 O O . SER A 1 83 ? 6.284 10.379 -7.933 1.00 98.06 83 SER A O 1
ATOM 622 N N . GLY A 1 84 ? 7.036 11.966 -9.319 1.00 97.88 84 GLY A N 1
ATOM 623 C CA . GLY A 1 84 ? 8.302 11.273 -9.557 1.00 97.88 84 GLY A CA 1
ATOM 624 C C . GLY A 1 84 ? 9.150 11.095 -8.287 1.00 97.88 84 GLY A C 1
ATOM 625 O O . GLY A 1 84 ? 9.968 10.176 -8.232 1.00 97.88 84 GLY A O 1
ATOM 626 N N . LYS A 1 85 ? 8.975 11.956 -7.273 1.00 98.19 85 LYS A N 1
ATOM 627 C CA . LYS A 1 85 ? 9.617 11.803 -5.957 1.00 98.19 85 LYS A CA 1
ATOM 628 C C . LYS A 1 85 ? 9.035 10.599 -5.216 1.00 98.19 85 LYS A C 1
ATOM 630 O O . LYS A 1 85 ? 9.801 9.787 -4.710 1.00 98.19 85 LYS A O 1
ATOM 635 N N . ASP A 1 86 ? 7.712 10.456 -5.217 1.00 97.12 86 ASP A N 1
ATOM 636 C CA . ASP A 1 86 ? 7.039 9.328 -4.573 1.00 97.12 86 ASP A CA 1
ATOM 637 C C . ASP A 1 86 ? 7.371 7.999 -5.262 1.00 97.12 86 ASP A C 1
ATOM 639 O O . ASP A 1 86 ? 7.785 7.046 -4.608 1.00 97.12 86 ASP A O 1
ATOM 643 N N . ALA A 1 87 ? 7.321 7.963 -6.597 1.00 97.38 87 ALA A N 1
ATOM 644 C CA . ALA A 1 87 ? 7.713 6.784 -7.367 1.00 97.38 87 ALA A CA 1
ATOM 645 C C . ALA A 1 87 ? 9.164 6.359 -7.081 1.00 97.38 87 ALA A C 1
ATOM 647 O O . ALA A 1 87 ? 9.446 5.174 -6.916 1.00 97.38 87 ALA A O 1
ATOM 648 N N . ALA A 1 88 ? 10.094 7.320 -7.004 1.00 97.19 88 ALA A N 1
ATOM 649 C CA . ALA A 1 88 ? 11.491 7.037 -6.679 1.00 97.19 88 ALA A CA 1
ATOM 650 C C . ALA A 1 88 ? 11.654 6.492 -5.253 1.00 97.19 88 ALA A C 1
ATOM 652 O O . ALA A 1 88 ? 12.380 5.518 -5.065 1.00 97.19 88 ALA A O 1
ATOM 653 N N . ARG A 1 89 ? 10.952 7.082 -4.277 1.00 95.88 89 ARG A N 1
ATOM 654 C CA . ARG A 1 89 ? 10.942 6.621 -2.886 1.00 95.88 89 ARG A CA 1
ATOM 655 C C . ARG A 1 89 ? 10.454 5.175 -2.787 1.00 95.88 89 ARG A C 1
ATOM 657 O O . ARG A 1 89 ? 11.180 4.339 -2.267 1.00 95.88 89 ARG A O 1
ATOM 664 N N . ARG A 1 90 ? 9.295 4.849 -3.369 1.00 95.75 90 ARG A N 1
ATOM 665 C CA . ARG A 1 90 ? 8.749 3.479 -3.331 1.00 95.75 90 ARG A CA 1
ATOM 666 C C . ARG A 1 90 ? 9.659 2.456 -4.017 1.00 95.75 90 ARG A C 1
ATOM 668 O O . ARG A 1 90 ? 9.773 1.330 -3.548 1.00 95.75 90 ARG A O 1
ATOM 675 N N . LEU A 1 91 ? 10.334 2.837 -5.107 1.00 95.56 91 LEU A N 1
ATOM 676 C CA . LEU A 1 91 ? 11.333 1.985 -5.769 1.00 95.56 91 LEU A CA 1
ATOM 677 C C . LEU A 1 91 ? 12.569 1.736 -4.894 1.00 95.56 91 LEU A C 1
ATOM 679 O O . LEU A 1 91 ? 13.121 0.638 -4.937 1.00 95.56 91 LEU A O 1
ATOM 683 N N . ALA A 1 92 ? 13.024 2.742 -4.144 1.00 94.69 92 ALA A N 1
ATOM 684 C CA . ALA A 1 92 ? 14.147 2.604 -3.222 1.00 94.69 92 ALA A CA 1
ATOM 685 C C . ALA A 1 92 ? 13.769 1.721 -2.024 1.00 94.69 92 ALA A C 1
ATOM 687 O O . ALA A 1 92 ? 14.440 0.725 -1.770 1.00 94.69 92 ALA A O 1
ATOM 688 N N . GLU A 1 93 ? 12.638 2.004 -1.379 1.00 93.38 93 GLU A N 1
ATOM 689 C CA . GLU A 1 93 ? 12.137 1.206 -0.257 1.00 93.38 93 GLU A CA 1
ATOM 690 C C . GLU A 1 93 ? 11.894 -0.252 -0.665 1.00 93.38 93 GLU A C 1
ATOM 692 O O . GLU A 1 93 ? 12.316 -1.164 0.035 1.00 93.38 93 GLU A O 1
ATOM 697 N N . ALA A 1 94 ? 11.304 -0.506 -1.838 1.00 92.88 94 ALA A N 1
ATOM 698 C CA . ALA A 1 94 ? 11.109 -1.870 -2.330 1.00 92.88 94 ALA A CA 1
ATOM 699 C C . ALA A 1 94 ? 12.429 -2.621 -2.563 1.00 92.88 94 ALA A C 1
ATOM 701 O O . ALA A 1 94 ? 12.486 -3.837 -2.388 1.00 92.88 94 ALA A O 1
ATOM 702 N N . LYS A 1 95 ? 13.499 -1.913 -2.937 1.00 88.69 95 LYS A N 1
ATOM 703 C CA . LYS A 1 95 ? 14.832 -2.501 -3.103 1.00 88.69 95 LYS A CA 1
ATOM 704 C C . LYS A 1 95 ? 15.478 -2.849 -1.756 1.00 88.69 95 LYS A C 1
ATOM 706 O O . LYS A 1 95 ? 16.198 -3.843 -1.676 1.00 88.69 95 LYS A O 1
ATOM 711 N N . GLU A 1 96 ? 15.253 -2.033 -0.730 1.00 88.62 96 GLU A N 1
ATOM 712 C CA . GLU A 1 96 ? 15.871 -2.179 0.596 1.00 88.62 96 GLU A CA 1
ATOM 713 C C . GLU A 1 96 ? 15.094 -3.132 1.516 1.00 88.62 96 GLU A C 1
ATOM 715 O O . GLU A 1 96 ? 15.696 -3.987 2.172 1.00 88.62 96 GLU A O 1
ATOM 720 N N . LEU A 1 97 ? 13.766 -3.009 1.516 1.00 86.75 97 LEU A N 1
ATOM 721 C CA . LEU A 1 97 ? 12.828 -3.667 2.432 1.00 86.75 97 LEU A CA 1
ATOM 722 C C . LEU A 1 97 ? 12.046 -4.811 1.768 1.00 86.75 97 LEU A C 1
ATOM 724 O O . LEU A 1 97 ? 11.431 -5.634 2.448 1.00 86.75 97 LEU A O 1
ATOM 728 N N . GLY A 1 98 ? 12.040 -4.878 0.433 1.00 80.81 98 GLY A N 1
ATOM 729 C CA . GLY A 1 98 ? 11.356 -5.937 -0.302 1.00 80.81 98 GLY A CA 1
ATOM 730 C C . GLY A 1 98 ? 12.085 -7.289 -0.234 1.00 80.81 98 GLY A C 1
ATOM 731 O O . GLY A 1 98 ? 13.278 -7.352 0.067 1.00 80.81 98 GLY A O 1
ATOM 732 N N . PRO A 1 99 ? 11.401 -8.403 -0.559 1.00 79.19 99 PRO A N 1
ATOM 733 C CA . PRO A 1 99 ? 12.010 -9.728 -0.581 1.00 79.19 99 PRO A CA 1
ATOM 734 C C . PRO A 1 99 ? 13.136 -9.794 -1.612 1.00 79.19 99 PRO A C 1
ATOM 736 O O . PRO A 1 99 ? 12.926 -9.492 -2.795 1.00 79.19 99 PRO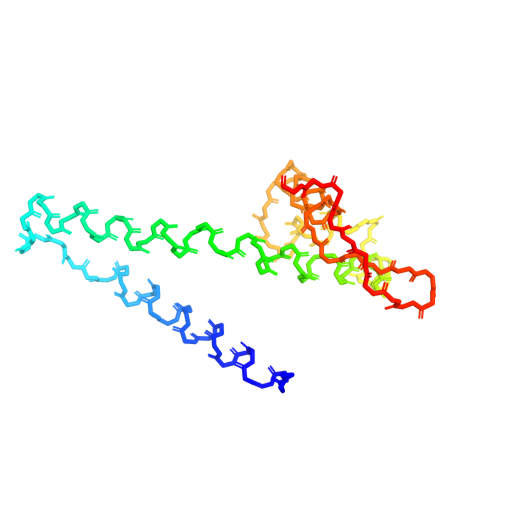 A O 1
ATOM 739 N N . ARG A 1 100 ? 14.312 -10.236 -1.166 1.00 83.75 100 ARG A N 1
ATOM 740 C CA . ARG A 1 100 ? 15.504 -10.406 -1.998 1.00 83.75 100 ARG A CA 1
ATOM 741 C C . ARG A 1 100 ? 15.730 -11.879 -2.303 1.00 83.75 100 ARG A C 1
ATOM 743 O O . ARG A 1 100 ? 15.346 -12.748 -1.526 1.00 83.75 100 ARG A O 1
ATOM 750 N N . GLN A 1 101 ? 16.351 -12.145 -3.444 1.00 78.00 101 GLN A N 1
ATOM 751 C CA . GLN A 1 101 ? 16.729 -13.487 -3.872 1.00 78.00 101 GLN A CA 1
ATOM 752 C C . GLN A 1 101 ? 18.169 -13.472 -4.384 1.00 78.00 101 GLN A C 1
ATOM 754 O O . GLN A 1 101 ? 18.626 -12.458 -4.921 1.00 78.00 101 GLN A O 1
ATOM 759 N N . SER A 1 102 ? 18.889 -14.574 -4.190 1.00 80.00 102 SER A N 1
ATOM 760 C CA . SER A 1 102 ? 20.199 -14.803 -4.790 1.00 80.00 102 SER A CA 1
ATOM 761 C C . SER A 1 102 ? 20.067 -15.001 -6.305 1.00 80.00 102 SER A C 1
ATOM 763 O O . SER A 1 102 ? 18.968 -15.158 -6.840 1.00 80.00 102 SER A O 1
ATOM 765 N N . PHE A 1 103 ? 21.199 -15.063 -7.008 1.00 73.69 103 PHE A N 1
ATOM 766 C CA . PHE A 1 103 ? 21.209 -15.425 -8.428 1.00 73.69 103 PHE A CA 1
ATOM 767 C C . PHE A 1 103 ? 20.625 -16.828 -8.691 1.00 73.69 103 PHE A C 1
ATOM 769 O O . PHE A 1 103 ? 20.055 -17.062 -9.751 1.00 73.69 103 PHE A O 1
ATOM 776 N N . SER A 1 104 ? 20.713 -17.743 -7.718 1.00 82.19 104 SER A N 1
ATOM 777 C CA . SER A 1 104 ? 20.100 -19.076 -7.784 1.00 82.19 104 SER A CA 1
ATOM 778 C C . SER A 1 104 ? 18.622 -19.099 -7.367 1.00 82.19 104 SER A C 1
ATOM 780 O O . SER A 1 104 ? 18.009 -20.160 -7.394 1.00 82.19 104 SER A O 1
ATOM 782 N N . GLY A 1 105 ? 18.039 -17.955 -6.989 1.00 77.19 105 GLY A N 1
ATOM 783 C CA . GLY A 1 105 ? 16.635 -17.829 -6.579 1.00 77.19 105 GLY A CA 1
ATOM 784 C C . GLY A 1 105 ? 16.375 -18.028 -5.083 1.00 77.19 105 GLY A C 1
ATOM 785 O O . GLY A 1 105 ? 15.238 -17.854 -4.639 1.00 77.19 105 GLY A O 1
ATOM 786 N N . GLU A 1 106 ? 17.409 -18.332 -4.296 1.00 83.50 106 GLU A N 1
ATOM 787 C CA . GLU A 1 106 ? 17.277 -18.559 -2.853 1.00 83.50 106 GLU A CA 1
ATOM 788 C C . GLU A 1 106 ? 16.907 -17.263 -2.116 1.00 83.50 106 GLU A C 1
ATOM 790 O O . GLU A 1 106 ? 17.513 -16.224 -2.396 1.00 83.50 106 GLU A O 1
ATOM 795 N N . PRO A 1 107 ? 15.946 -17.279 -1.173 1.00 81.56 107 PRO A N 1
ATOM 796 C CA . PRO A 1 107 ? 15.579 -16.095 -0.402 1.00 81.56 107 PRO A CA 1
ATOM 797 C C . PRO A 1 107 ? 16.765 -15.516 0.381 1.00 81.56 107 PRO A C 1
ATOM 799 O O . PRO A 1 107 ? 17.490 -16.233 1.066 1.00 81.56 107 PRO A O 1
ATOM 802 N N . LEU A 1 108 ? 16.933 -14.196 0.324 1.00 79.69 108 LEU A N 1
ATOM 803 C CA . LEU A 1 108 ? 17.907 -13.443 1.112 1.00 79.69 108 LEU A CA 1
ATOM 804 C C . LEU A 1 108 ? 17.181 -12.521 2.094 1.00 79.69 108 LEU A C 1
ATOM 806 O O . LEU A 1 108 ? 16.105 -12.000 1.788 1.00 79.69 108 LEU A O 1
ATOM 810 N N . ALA A 1 109 ? 17.798 -12.283 3.252 1.00 74.62 109 ALA A N 1
ATOM 811 C CA . ALA A 1 109 ? 17.300 -11.313 4.220 1.00 74.62 109 ALA A CA 1
ATOM 812 C C . ALA A 1 109 ? 17.205 -9.896 3.601 1.00 74.62 109 ALA A C 1
ATOM 814 O O . ALA A 1 109 ? 18.009 -9.549 2.715 1.00 74.62 109 ALA A O 1
ATOM 815 N N . PRO A 1 110 ? 16.231 -9.076 4.043 1.00 71.81 110 PRO A N 1
ATOM 816 C CA . PRO A 1 110 ? 16.163 -7.670 3.653 1.00 71.81 110 PRO A CA 1
ATOM 817 C C . PRO A 1 110 ? 17.442 -6.931 4.075 1.00 71.81 110 PRO A C 1
ATOM 819 O O . PRO A 1 110 ? 18.156 -7.363 4.979 1.00 71.81 110 PRO A O 1
ATOM 822 N N . LEU A 1 111 ? 17.776 -5.844 3.370 1.00 78.69 111 LEU A N 1
ATOM 823 C CA . LEU A 1 111 ? 19.000 -5.076 3.653 1.00 78.69 111 LEU A CA 1
ATOM 824 C C . LEU A 1 111 ? 18.897 -4.298 4.965 1.00 78.69 111 LEU A C 1
ATOM 826 O O . LEU A 1 111 ? 19.910 -4.076 5.624 1.00 78.69 111 LEU A O 1
ATOM 830 N N . LEU A 1 112 ? 17.679 -3.896 5.314 1.00 72.31 112 LEU A N 1
ATOM 831 C CA . LEU A 1 112 ? 17.333 -3.227 6.557 1.00 72.31 112 LEU A CA 1
ATOM 832 C C . LEU A 1 112 ? 16.248 -4.071 7.237 1.00 72.31 112 LEU A C 1
ATOM 834 O O . LEU A 1 112 ? 15.278 -4.460 6.580 1.00 72.31 112 LEU A O 1
ATOM 838 N N . ALA A 1 113 ? 16.462 -4.398 8.512 1.00 58.72 113 ALA A N 1
ATOM 839 C CA . ALA A 1 113 ? 15.568 -5.192 9.353 1.00 58.72 113 ALA A CA 1
ATOM 840 C C . ALA A 1 113 ? 15.041 -4.343 10.510 1.00 58.72 113 ALA A C 1
ATOM 842 O O . ALA A 1 113 ? 15.835 -3.523 11.027 1.00 58.72 113 ALA A O 1
#

Secondary structure (DSSP, 8-state):
--HHHHHHHHHHHHHHHHHHHH---TT--HHHHHHHHHHHHHHHHHHHHHHHHHHHHHHHH--TTTTTSSSHHHHHHHHHT--HHHHHHHHHHHHHHS-EE-TTS-EE--S--

Sequence (113 aa):
MSSDRVTAAVAAYVAAAAELAELDCGAFTHSELLELLGALEAVAWRLPALEHRIIARLQREASAVQLGAKSLKAVLTERLRISGKDAARRLAEAKELGPRQSFSGEPLAPLLA

Organism: NCBI:txid49897

Foldseek 3Di:
DPPVVVVVVVVVVVVVVVVVVPDDPVPDDPVVVVVVVVVVVVVVVVVLQVLLQVLLCCVVPPDCVVVVHPDVLRVCCVVVVDDSVVSVVSNVCSQQNNWDADPVRHTDDGNHD

Radius of gyration: 17.7 Å; chains: 1; bounding box: 43×31×46 Å